Protein AF-A0A842QWA2-F1 (afdb_monomer_lite)

Secondary structure (DSSP, 8-state):
-------HHHHHHHHHHHTS-EEGGGS-HHHHHHHHHHHHTTSEEEEEEESSSS---EEEEEEE--

Radius of gyration: 12.55 Å; chains: 1; bounding box: 39×21×27 Å

pLDDT: mean 90.38, std 9.88, range [42.47, 96.75]

Sequence (66 aa):
MSNVELTPAEQKVYEKVCKGDLMCKQLTSRESGAVPSLVRKGMVEIYKRKVSPSKGKKFKFLRLKT

Foldseek 3Di:
DDPDDDDPLLVVLLVVQVVHKAFLVVDDPSSNVNVVVCVVV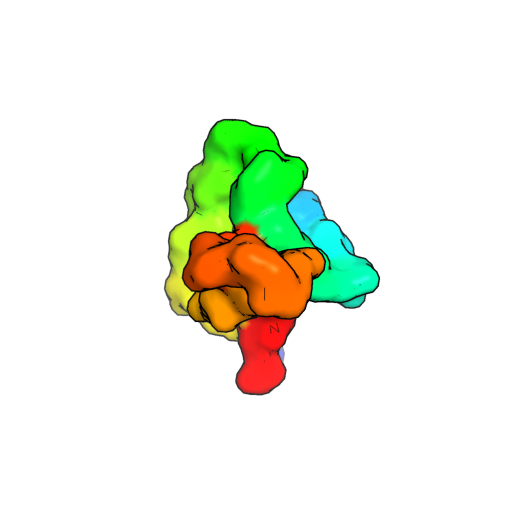QQKDWDWDDPDPPDPDTTIIIHGRD

Structure (mmCIF, N/CA/C/O backbone):
data_AF-A0A842QWA2-F1
#
_entry.id   AF-A0A842QWA2-F1
#
loop_
_atom_site.group_PDB
_atom_site.id
_atom_site.type_symbol
_atom_site.label_atom_id
_atom_site.label_alt_id
_atom_site.label_comp_id
_atom_site.label_asym_id
_atom_site.label_entity_id
_atom_site.label_seq_id
_atom_site.pdbx_PDB_ins_code
_atom_site.Cartn_x
_atom_site.Cartn_y
_atom_site.Cartn_z
_atom_site.occupancy
_atom_site.B_iso_or_equiv
_atom_site.auth_seq_id
_atom_site.auth_comp_id
_atom_site.auth_asym_id
_atom_site.auth_atom_id
_atom_site.pdbx_PDB_model_num
ATOM 1 N N . MET A 1 1 ? -23.145 -2.368 -0.727 1.00 42.47 1 MET A N 1
ATOM 2 C CA . MET A 1 1 ? -21.681 -2.187 -0.805 1.00 42.47 1 MET A CA 1
ATOM 3 C C . MET A 1 1 ? -21.189 -1.966 0.612 1.00 42.47 1 MET A C 1
ATOM 5 O O . MET A 1 1 ? -21.658 -1.040 1.254 1.00 42.47 1 MET A O 1
ATOM 9 N N . SER A 1 2 ? -20.385 -2.874 1.156 1.00 50.28 2 SER A N 1
ATOM 10 C CA . SER A 1 2 ? -19.858 -2.758 2.520 1.00 50.28 2 SER A CA 1
ATOM 11 C C . SER A 1 2 ? -18.982 -1.507 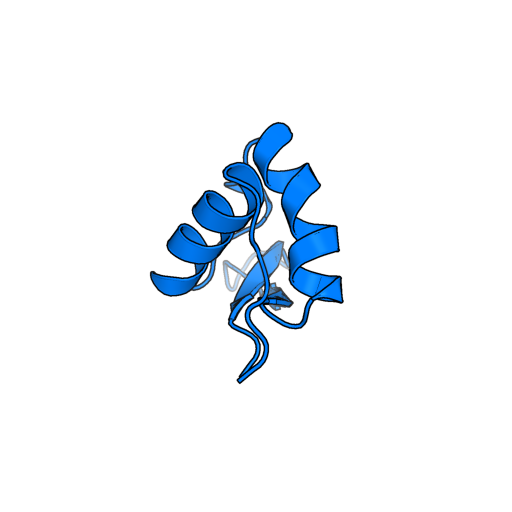2.633 1.00 50.28 2 SER A C 1
ATOM 13 O O . SER A 1 2 ? -17.980 -1.410 1.928 1.00 50.28 2 SER A O 1
ATOM 15 N N . ASN A 1 3 ? -19.363 -0.564 3.502 1.00 61.00 3 ASN A N 1
ATOM 16 C CA . ASN A 1 3 ? -18.526 0.569 3.905 1.00 61.00 3 ASN A CA 1
ATOM 17 C C . ASN A 1 3 ? -17.318 0.022 4.667 1.00 61.00 3 ASN A C 1
ATOM 19 O O . ASN A 1 3 ? -17.355 -0.165 5.880 1.00 61.00 3 ASN A O 1
ATOM 23 N N . VAL A 1 4 ? -16.260 -0.322 3.940 1.00 74.50 4 VAL A N 1
ATOM 24 C CA . VAL A 1 4 ? -15.006 -0.741 4.554 1.00 74.50 4 VAL A CA 1
ATOM 25 C C . VAL A 1 4 ? -14.271 0.519 4.978 1.00 74.50 4 VAL A C 1
ATOM 27 O O . VAL A 1 4 ? -13.703 1.223 4.147 1.00 74.50 4 VAL A O 1
ATOM 30 N N . GLU A 1 5 ? -14.281 0.802 6.276 1.00 86.75 5 GLU A N 1
ATOM 31 C CA . GLU A 1 5 ? -13.491 1.898 6.826 1.00 86.75 5 GLU A CA 1
ATOM 32 C C . GLU A 1 5 ? -11.996 1.599 6.657 1.00 86.75 5 GLU A C 1
ATOM 34 O O . GLU A 1 5 ? -11.483 0.540 7.053 1.00 86.75 5 GLU A O 1
ATOM 39 N N . LEU A 1 6 ? -11.288 2.531 6.020 1.00 91.00 6 LEU A N 1
ATOM 40 C CA . LEU A 1 6 ? -9.844 2.484 5.844 1.00 91.00 6 LEU A CA 1
ATOM 41 C C . LEU A 1 6 ? -9.196 3.474 6.807 1.00 91.00 6 LEU A C 1
ATOM 43 O O . LEU A 1 6 ? -9.576 4.638 6.891 1.00 91.00 6 LEU A O 1
ATOM 47 N N . THR A 1 7 ? -8.172 3.017 7.518 1.00 93.31 7 THR A N 1
ATOM 48 C CA . THR A 1 7 ? -7.296 3.916 8.274 1.00 93.31 7 THR A CA 1
ATOM 49 C C . THR A 1 7 ? -6.544 4.849 7.315 1.00 93.31 7 THR A C 1
ATOM 51 O O . THR A 1 7 ? -6.343 4.495 6.151 1.00 93.31 7 THR A O 1
ATOM 54 N N . PRO A 1 8 ? -6.008 5.994 7.777 1.00 93.06 8 PRO A N 1
ATOM 55 C CA . PRO A 1 8 ? -5.254 6.903 6.907 1.00 93.06 8 PRO A CA 1
ATOM 56 C C . PRO A 1 8 ? -4.073 6.239 6.177 1.00 93.06 8 PRO A C 1
ATOM 58 O O . PRO A 1 8 ? -3.745 6.600 5.048 1.00 93.06 8 PRO A O 1
ATOM 61 N N . ALA A 1 9 ? -3.432 5.244 6.801 1.00 92.31 9 ALA A N 1
ATOM 62 C CA . ALA A 1 9 ? -2.344 4.491 6.179 1.00 92.31 9 ALA A CA 1
ATOM 63 C C . ALA A 1 9 ? -2.851 3.527 5.095 1.00 92.31 9 ALA A C 1
ATOM 65 O O . ALA A 1 9 ? -2.254 3.447 4.022 1.00 92.31 9 ALA A O 1
ATOM 66 N N . GLU A 1 10 ? -3.952 2.820 5.359 1.00 94.00 10 GLU A N 1
ATOM 67 C CA . GLU A 1 10 ? -4.606 1.955 4.374 1.00 94.00 10 GLU A CA 1
ATOM 68 C C . GLU A 1 10 ? -5.119 2.764 3.184 1.00 94.00 10 GLU A C 1
ATOM 70 O O . GLU A 1 10 ? -4.825 2.404 2.048 1.00 94.00 10 GLU A O 1
ATOM 75 N N . GLN A 1 11 ? -5.795 3.885 3.442 1.00 94.88 11 GLN A N 1
ATOM 76 C CA . GLN A 1 11 ? -6.300 4.803 2.426 1.00 94.88 11 GLN A CA 1
ATOM 77 C C . GLN A 1 11 ? -5.168 5.278 1.510 1.00 94.88 11 GLN A C 1
ATOM 79 O O . GLN A 1 11 ? -5.245 5.143 0.292 1.00 94.88 11 GLN A O 1
ATOM 84 N N . LYS A 1 12 ? -4.053 5.731 2.095 1.00 94.56 12 LYS A N 1
ATOM 85 C CA . LYS A 1 12 ? -2.886 6.190 1.335 1.00 94.56 12 LYS A CA 1
ATOM 86 C C . LYS A 1 12 ? -2.277 5.092 0.459 1.00 94.56 12 LYS A C 1
ATOM 88 O O . LYS A 1 12 ? -1.864 5.361 -0.667 1.00 94.56 12 LYS A O 1
ATOM 93 N N . VAL A 1 13 ? -2.171 3.861 0.964 1.00 95.31 13 VAL A N 1
ATOM 94 C CA . VAL A 1 13 ? -1.660 2.733 0.167 1.00 95.31 13 VAL A CA 1
ATOM 95 C C . VAL A 1 13 ? -2.642 2.368 -0.940 1.00 95.31 13 VAL A C 1
ATOM 97 O O . VAL A 1 13 ? -2.216 2.181 -2.077 1.00 95.31 13 VAL A O 1
ATOM 100 N N . TYR A 1 14 ? -3.934 2.314 -0.629 1.00 94.69 14 TYR A N 1
ATOM 101 C CA . TYR A 1 14 ? -4.989 2.018 -1.589 1.00 94.69 14 TYR A CA 1
ATOM 102 C C . TYR A 1 14 ? -4.999 3.030 -2.741 1.00 94.69 14 TYR A C 1
ATOM 104 O O . TYR A 1 14 ? -4.925 2.634 -3.899 1.00 94.69 14 TYR A O 1
ATOM 112 N N . GLU A 1 15 ? -4.931 4.329 -2.445 1.00 94.75 15 GLU A N 1
ATOM 113 C CA . GLU A 1 15 ? -4.843 5.391 -3.455 1.00 94.75 15 GLU A CA 1
ATOM 114 C C . GLU A 1 15 ? -3.615 5.265 -4.363 1.00 94.75 15 GLU A C 1
ATOM 116 O O . GLU A 1 15 ? -3.705 5.528 -5.563 1.00 94.75 15 GLU A O 1
ATOM 121 N N . LYS A 1 16 ? -2.458 4.850 -3.825 1.00 95.38 16 LYS A N 1
ATOM 122 C CA . LYS A 1 16 ? -1.275 4.575 -4.656 1.00 95.38 16 LYS A CA 1
ATOM 123 C C . LYS A 1 16 ? -1.523 3.406 -5.611 1.00 95.38 16 LYS A C 1
ATOM 125 O O . LYS A 1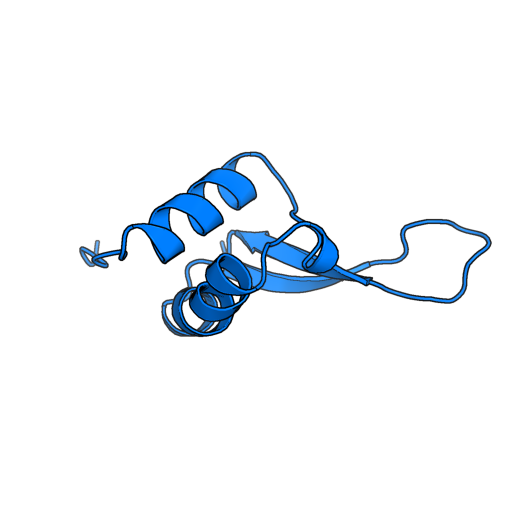 16 ? -1.109 3.492 -6.760 1.00 95.38 16 LYS A O 1
ATOM 130 N N . VAL A 1 17 ? -2.188 2.348 -5.145 1.00 95.38 17 VAL A N 1
ATOM 131 C CA . VAL A 1 17 ? -2.511 1.160 -5.954 1.00 95.38 17 VAL A CA 1
ATOM 132 C C . VAL A 1 17 ? -3.596 1.463 -6.998 1.00 95.38 17 VAL A C 1
ATOM 134 O O . VAL A 1 17 ? -3.528 0.948 -8.109 1.00 95.38 17 VAL A O 1
ATOM 137 N N . CYS A 1 18 ? -4.544 2.361 -6.706 1.00 93.81 18 CYS A N 1
ATOM 138 C CA . CYS A 1 18 ? -5.530 2.839 -7.685 1.00 93.81 18 CYS A CA 1
ATOM 139 C C . CYS A 1 18 ? -4.893 3.555 -8.884 1.00 93.81 18 CYS A C 1
ATOM 141 O O . CYS A 1 18 ? -5.467 3.564 -9.968 1.00 93.81 18 CYS A O 1
ATOM 143 N N . LYS A 1 19 ? -3.704 4.148 -8.710 1.00 94.75 19 LYS A N 1
ATOM 144 C CA . LYS A 1 19 ? -2.945 4.778 -9.804 1.00 94.75 19 LYS A CA 1
ATOM 145 C C . LYS A 1 19 ? -2.173 3.765 -10.657 1.00 94.75 19 LYS A C 1
ATOM 147 O O . LYS A 1 19 ? -1.644 4.140 -11.699 1.00 94.75 19 LYS A O 1
ATOM 152 N N . GLY A 1 20 ? -2.083 2.509 -10.219 1.00 93.25 20 GLY A N 1
ATOM 153 C CA . GLY A 1 20 ? -1.405 1.425 -10.921 1.00 93.25 20 GLY A CA 1
ATOM 154 C C . GLY A 1 20 ? -0.667 0.470 -9.983 1.00 93.25 20 GLY A C 1
ATOM 155 O O . GLY A 1 20 ? -0.601 0.664 -8.768 1.00 93.25 20 GLY A O 1
ATOM 156 N N 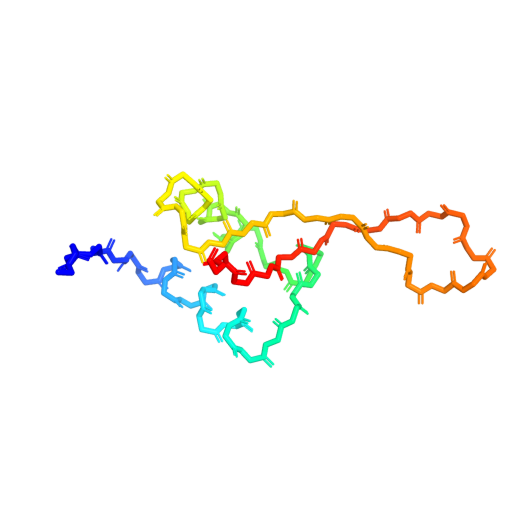. ASP A 1 21 ? -0.072 -0.569 -10.569 1.00 93.69 21 ASP A N 1
ATOM 157 C CA . ASP A 1 21 ? 0.644 -1.594 -9.811 1.00 93.69 21 ASP A CA 1
ATOM 158 C C . ASP A 1 21 ? 1.813 -1.010 -9.009 1.00 93.69 21 ASP A C 1
ATOM 160 O O . ASP A 1 21 ? 2.770 -0.464 -9.566 1.00 93.69 21 ASP A O 1
ATOM 164 N N . LEU A 1 22 ? 1.793 -1.221 -7.697 1.00 95.25 22 LEU A N 1
ATOM 165 C CA . LEU A 1 22 ? 2.783 -0.665 -6.783 1.00 95.25 22 LEU A CA 1
ATOM 166 C C . LEU A 1 22 ? 3.772 -1.740 -6.340 1.00 95.25 22 LEU A C 1
ATOM 168 O O . LEU A 1 22 ? 3.383 -2.757 -5.765 1.00 95.25 22 LEU A O 1
ATOM 172 N N . MET A 1 23 ? 5.073 -1.534 -6.554 1.00 95.38 23 MET A N 1
ATOM 173 C CA . MET A 1 23 ? 6.069 -2.474 -6.043 1.00 95.38 23 MET A CA 1
ATOM 174 C C . MET A 1 23 ? 6.134 -2.364 -4.518 1.00 95.38 23 MET A C 1
ATOM 176 O O . MET A 1 23 ? 6.319 -1.272 -3.988 1.00 95.38 23 MET A O 1
ATOM 180 N N . CYS A 1 24 ? 6.100 -3.486 -3.792 1.00 93.00 24 CYS A N 1
ATOM 181 C CA . CYS A 1 24 ? 6.132 -3.453 -2.321 1.00 93.00 24 CYS A CA 1
ATOM 182 C C . CYS A 1 24 ? 7.381 -2.749 -1.758 1.00 93.00 24 CYS A C 1
ATOM 184 O O . CYS A 1 24 ? 7.345 -2.239 -0.648 1.00 93.00 24 CYS A O 1
ATOM 186 N N . LYS A 1 25 ? 8.482 -2.692 -2.521 1.00 91.31 25 LYS A N 1
ATOM 187 C CA . LYS A 1 25 ? 9.706 -1.966 -2.141 1.00 91.31 25 LYS A CA 1
ATOM 188 C C . LYS A 1 25 ? 9.571 -0.439 -2.159 1.00 91.31 25 LYS A C 1
ATOM 190 O O . LYS A 1 25 ? 10.422 0.228 -1.589 1.00 91.31 25 LYS A O 1
ATOM 195 N N . GLN A 1 26 ? 8.564 0.103 -2.841 1.00 92.75 26 GLN A N 1
ATOM 196 C CA . GLN A 1 26 ? 8.301 1.546 -2.898 1.00 92.75 26 GLN A CA 1
ATOM 197 C C . GLN A 1 26 ? 7.496 2.035 -1.687 1.00 92.75 26 GLN A C 1
ATOM 199 O O . GLN A 1 26 ? 7.294 3.237 -1.527 1.00 92.75 26 GLN A O 1
ATOM 204 N N . LEU A 1 27 ? 7.011 1.116 -0.851 1.00 93.62 27 LEU A N 1
ATOM 205 C CA . LEU A 1 27 ? 6.314 1.450 0.378 1.00 93.62 27 LEU A CA 1
ATOM 206 C C . LEU A 1 27 ? 7.308 1.745 1.494 1.00 93.62 27 LEU A C 1
ATOM 208 O O . LEU A 1 27 ? 8.306 1.047 1.669 1.00 93.62 27 LEU A O 1
ATOM 212 N N . THR A 1 28 ? 6.983 2.745 2.304 1.00 93.62 28 THR A N 1
ATOM 213 C CA . THR A 1 28 ? 7.663 2.942 3.590 1.00 93.62 28 THR A CA 1
ATOM 214 C C . THR A 1 28 ? 7.323 1.802 4.561 1.00 93.62 28 THR A C 1
ATOM 216 O O . THR A 1 28 ? 6.334 1.086 4.375 1.00 93.62 28 THR A O 1
ATOM 219 N N . SER A 1 29 ? 8.092 1.639 5.643 1.00 90.12 29 SER A N 1
ATOM 220 C CA . SER A 1 29 ? 7.799 0.630 6.677 1.00 90.12 29 SER A CA 1
ATOM 221 C C . SER A 1 29 ? 6.397 0.804 7.276 1.00 90.12 29 SER A C 1
ATOM 223 O O . SER A 1 29 ? 5.683 -0.176 7.480 1.00 90.12 29 SER A O 1
ATOM 225 N N . ARG A 1 30 ? 5.963 2.057 7.479 1.00 88.69 30 ARG A N 1
ATOM 226 C CA . ARG A 1 30 ? 4.624 2.390 7.991 1.00 88.69 30 ARG A CA 1
ATOM 227 C C . ARG A 1 30 ? 3.518 1.982 7.018 1.00 88.69 30 ARG A C 1
ATOM 229 O O . ARG A 1 30 ? 2.522 1.401 7.428 1.00 88.69 30 ARG A O 1
ATOM 236 N N . GLU A 1 31 ? 3.703 2.252 5.730 1.00 93.00 31 GLU A N 1
ATOM 237 C CA . GLU A 1 31 ? 2.743 1.867 4.689 1.00 93.00 31 GLU A CA 1
ATOM 238 C C . GLU A 1 31 ? 2.707 0.347 4.476 1.00 93.00 31 GLU A C 1
ATOM 240 O O . GLU A 1 31 ? 1.644 -0.233 4.272 1.00 93.00 31 GLU A O 1
ATOM 245 N N . SER A 1 32 ? 3.855 -0.323 4.598 1.00 93.00 32 SER A N 1
ATOM 246 C CA . SER A 1 32 ? 3.947 -1.783 4.502 1.00 93.00 32 SER A CA 1
ATOM 247 C C . SER A 1 32 ? 3.111 -2.487 5.575 1.00 93.00 32 SER A C 1
ATOM 249 O O . SER A 1 32 ? 2.545 -3.543 5.302 1.00 93.00 32 SER A O 1
ATOM 251 N N . GLY A 1 33 ? 2.965 -1.887 6.762 1.00 93.94 33 GLY A N 1
ATOM 252 C CA . GLY A 1 33 ? 2.095 -2.398 7.826 1.00 93.94 33 GLY A CA 1
ATOM 253 C C . GLY A 1 33 ? 0.600 -2.391 7.476 1.00 93.94 33 GLY A C 1
ATOM 254 O O . GLY A 1 33 ? -0.148 -3.217 7.993 1.00 93.94 33 GLY A O 1
ATOM 255 N N . ALA A 1 34 ? 0.161 -1.520 6.561 1.00 94.44 34 ALA A N 1
ATOM 256 C CA . ALA A 1 34 ? -1.233 -1.456 6.114 1.00 94.44 34 ALA A CA 1
ATOM 257 C C . ALA A 1 34 ? -1.581 -2.539 5.075 1.00 94.44 34 ALA A C 1
ATOM 259 O O . ALA A 1 34 ? -2.741 -2.932 4.938 1.00 94.44 34 ALA A O 1
ATOM 260 N N . VAL A 1 35 ? -0.578 -3.066 4.365 1.00 95.00 35 VAL A N 1
ATOM 261 C CA . VAL A 1 35 ? -0.770 -4.022 3.265 1.00 95.00 35 VAL A CA 1
ATOM 262 C C . VAL A 1 35 ? -1.495 -5.302 3.699 1.00 95.00 35 VAL A C 1
ATOM 264 O O . VAL A 1 35 ? -2.475 -5.656 3.043 1.00 95.00 35 VAL A O 1
ATOM 267 N N . PRO A 1 36 ? -1.102 -6.006 4.784 1.00 95.31 36 PRO A N 1
ATOM 268 C CA . PRO A 1 36 ? -1.802 -7.221 5.198 1.00 95.31 36 PRO A CA 1
ATOM 269 C C . PRO A 1 36 ? -3.283 -6.980 5.501 1.00 95.31 36 PRO A C 1
ATOM 271 O O . PRO A 1 36 ? -4.111 -7.845 5.228 1.00 95.31 36 PRO A O 1
ATOM 274 N N . SER A 1 37 ? -3.622 -5.808 6.046 1.00 94.69 37 SER A N 1
ATOM 275 C CA . SER A 1 37 ? -5.005 -5.444 6.350 1.00 94.69 37 SER A CA 1
ATOM 276 C C . SER A 1 37 ? -5.823 -5.216 5.078 1.00 94.69 37 SER A C 1
ATOM 278 O O . SER A 1 37 ? -6.886 -5.813 4.930 1.00 94.69 37 SER A O 1
ATOM 280 N N . LEU A 1 38 ? -5.288 -4.465 4.108 1.00 94.69 38 LEU A N 1
ATOM 281 C CA . LEU A 1 38 ? -5.928 -4.267 2.800 1.00 94.69 38 LEU A CA 1
ATOM 282 C C . LEU A 1 38 ? -6.150 -5.583 2.042 1.00 94.69 38 LEU A C 1
ATOM 284 O O . LEU A 1 38 ? -7.198 -5.769 1.425 1.00 94.69 38 LEU A O 1
ATOM 288 N N . VAL A 1 39 ? -5.190 -6.511 2.115 1.00 95.19 39 VAL A N 1
ATOM 289 C CA . VAL A 1 39 ? -5.322 -7.843 1.506 1.00 95.19 39 VAL A CA 1
ATOM 290 C C . VAL A 1 39 ? -6.429 -8.653 2.185 1.00 95.19 39 VAL A C 1
ATOM 292 O O . VAL A 1 39 ? -7.257 -9.244 1.496 1.00 95.19 39 VAL A O 1
ATOM 295 N N . ARG A 1 40 ? -6.495 -8.653 3.526 1.00 94.62 40 ARG A N 1
ATOM 296 C CA . ARG A 1 40 ? -7.575 -9.329 4.276 1.00 94.62 40 ARG A CA 1
ATOM 297 C C . ARG A 1 40 ? -8.951 -8.732 3.992 1.00 94.62 40 ARG A C 1
ATOM 299 O O . ARG A 1 40 ? -9.916 -9.478 3.895 1.00 94.62 40 ARG A O 1
ATOM 306 N N . LYS A 1 41 ? -9.028 -7.409 3.821 1.00 93.12 41 LYS A N 1
ATOM 307 C CA . LYS A 1 41 ? -10.245 -6.683 3.419 1.00 93.12 41 LYS A CA 1
ATOM 308 C C . LYS A 1 41 ? -10.649 -6.949 1.961 1.00 93.12 41 LYS A C 1
ATOM 310 O O . LYS A 1 41 ? -11.704 -6.495 1.542 1.00 93.12 41 LYS A O 1
ATOM 315 N N . GLY A 1 42 ? -9.822 -7.655 1.185 1.00 93.88 42 GLY A N 1
ATOM 316 C CA . GLY A 1 42 ? -10.099 -7.968 -0.215 1.00 93.88 42 GLY A CA 1
ATOM 317 C C . GLY A 1 42 ? -9.982 -6.773 -1.160 1.00 93.88 42 GLY A C 1
ATOM 318 O O . GLY A 1 42 ? -10.464 -6.863 -2.277 1.00 93.88 42 GLY A O 1
ATOM 319 N N . MET A 1 43 ? -9.340 -5.681 -0.737 1.00 93.88 43 MET A N 1
ATOM 320 C CA . MET A 1 43 ? -9.189 -4.457 -1.538 1.00 93.88 43 MET A CA 1
ATOM 321 C C . MET A 1 43 ? -8.054 -4.563 -2.556 1.00 93.88 43 MET A C 1
ATOM 323 O O . MET A 1 43 ? -8.099 -4.007 -3.652 1.00 93.88 43 MET A O 1
ATOM 327 N N . VAL A 1 44 ? -6.990 -5.260 -2.165 1.00 95.38 44 VAL A N 1
ATOM 328 C CA . VAL A 1 44 ? -5.782 -5.425 -2.971 1.00 95.38 44 VAL A CA 1
ATOM 329 C C . VAL A 1 44 ? -5.302 -6.861 -2.886 1.00 95.38 44 VAL A C 1
ATOM 331 O O . VAL A 1 44 ? -5.611 -7.591 -1.943 1.00 95.38 44 VAL A O 1
ATOM 334 N N . GLU A 1 45 ? -4.477 -7.254 -3.841 1.00 96.38 45 GLU A N 1
ATOM 335 C CA . GLU A 1 45 ? -3.774 -8.526 -3.808 1.00 96.38 45 GLU A CA 1
ATOM 336 C C . GLU A 1 45 ? -2.288 -8.361 -4.118 1.00 96.38 45 GLU A C 1
ATOM 338 O O . GLU A 1 45 ? -1.854 -7.391 -4.745 1.00 96.38 45 GLU A O 1
ATOM 343 N N . ILE A 1 46 ? -1.494 -9.324 -3.643 1.00 96.56 46 ILE A N 1
ATOM 344 C CA . ILE A 1 46 ? -0.049 -9.367 -3.864 1.00 96.56 46 ILE A CA 1
ATOM 345 C C . ILE A 1 46 ? 0.251 -10.398 -4.939 1.00 96.56 46 ILE A C 1
ATOM 347 O O . ILE A 1 46 ? -0.094 -11.569 -4.802 1.00 96.56 46 ILE A O 1
ATOM 351 N N . TYR A 1 47 ? 1.012 -9.995 -5.948 1.00 95.44 47 TYR A N 1
ATOM 352 C CA . TYR A 1 47 ? 1.501 -10.896 -6.983 1.00 95.44 47 TYR A CA 1
ATOM 353 C C . TYR A 1 47 ? 3.000 -10.687 -7.235 1.00 95.44 47 TYR A C 1
ATOM 355 O O . TYR A 1 47 ? 3.625 -9.771 -6.695 1.00 95.44 47 TYR A O 1
ATOM 363 N N . LYS A 1 48 ? 3.625 -11.587 -8.005 1.00 94.50 48 LYS A N 1
ATOM 364 C CA . LYS A 1 48 ? 5.064 -11.537 -8.312 1.00 94.50 48 LYS A CA 1
ATOM 365 C C . LYS A 1 48 ? 5.300 -11.337 -9.808 1.00 94.50 48 LYS A C 1
ATOM 367 O O . LYS A 1 48 ? 4.862 -12.160 -10.604 1.00 94.50 48 LYS A O 1
ATOM 372 N N . ARG A 1 49 ? 6.082 -10.318 -10.182 1.00 92.88 49 ARG A N 1
ATOM 373 C CA . ARG A 1 49 ? 6.423 -9.991 -11.582 1.00 92.88 49 ARG A CA 1
ATOM 374 C C . ARG A 1 49 ? 7.933 -9.848 -11.781 1.00 92.88 49 ARG A C 1
ATOM 376 O O . ARG A 1 49 ? 8.642 -9.406 -10.872 1.00 92.88 49 ARG A O 1
ATOM 383 N N . LYS A 1 50 ? 8.440 -10.225 -12.962 1.00 92.06 50 LYS A N 1
ATOM 384 C CA . LYS A 1 50 ? 9.805 -9.878 -13.396 1.00 92.06 50 LYS A CA 1
ATOM 385 C C . LYS A 1 50 ? 9.827 -8.418 -13.847 1.00 92.06 50 LYS A C 1
ATOM 387 O O . LYS A 1 50 ? 8.946 -7.991 -14.576 1.00 92.06 50 LYS A O 1
ATOM 392 N N . VAL A 1 51 ? 10.835 -7.668 -13.422 1.00 87.62 51 VAL A N 1
ATOM 393 C CA . VAL A 1 51 ? 10.993 -6.245 -13.793 1.00 87.62 51 VAL A CA 1
ATOM 394 C C . VAL A 1 51 ? 12.007 -6.026 -14.909 1.00 87.62 51 VAL A C 1
ATOM 396 O O . VAL A 1 51 ? 12.132 -4.925 -15.422 1.00 87.62 51 VAL A O 1
ATOM 399 N N . SER A 1 52 ? 12.759 -7.066 -15.264 1.00 86.94 52 SER A N 1
ATOM 400 C CA . SER A 1 52 ? 13.731 -7.046 -16.348 1.00 86.94 52 SER A CA 1
ATOM 401 C C . SER A 1 52 ? 13.821 -8.449 -16.955 1.00 86.94 52 SER A C 1
ATOM 403 O O . SER A 1 52 ? 13.772 -9.423 -16.194 1.00 86.94 52 SER A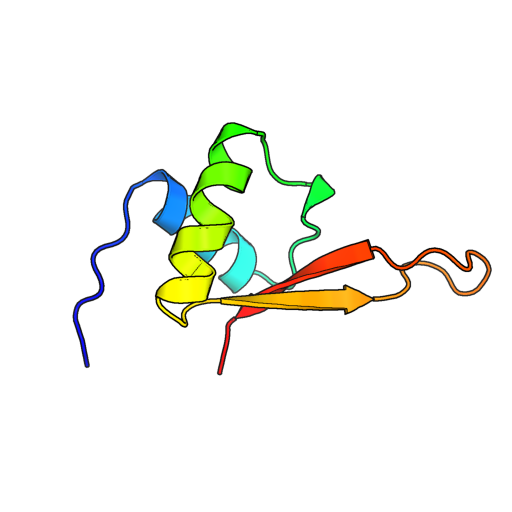 O 1
ATOM 405 N N . PRO A 1 53 ? 13.960 -8.578 -18.287 1.00 81.44 53 PRO A N 1
ATOM 406 C CA . PRO A 1 53 ? 14.102 -9.873 -18.952 1.00 81.44 53 PRO A CA 1
ATOM 407 C C . PRO A 1 53 ? 15.353 -10.643 -18.509 1.00 81.44 53 PRO A C 1
ATOM 409 O O . PRO A 1 53 ? 15.301 -11.862 -18.360 1.00 81.44 53 PRO A O 1
ATOM 412 N N . SER A 1 54 ? 16.454 -9.932 -18.242 1.00 82.69 54 SER A N 1
ATOM 413 C CA . SER A 1 54 ? 17.763 -10.517 -17.921 1.00 82.69 54 SER A CA 1
ATOM 414 C C . SER A 1 54 ? 17.941 -10.869 -16.444 1.00 82.69 54 SER A C 1
ATOM 416 O O . SER A 1 54 ? 18.797 -11.679 -16.096 1.00 82.69 54 SER A O 1
ATOM 418 N N . LYS A 1 55 ? 17.126 -10.302 -15.543 1.00 75.94 55 LYS A N 1
ATOM 419 C CA . LYS A 1 55 ? 17.179 -10.626 -14.110 1.00 75.94 55 LYS A CA 1
ATOM 420 C C . LYS A 1 55 ? 16.176 -11.730 -13.778 1.00 75.94 55 LYS A C 1
ATOM 422 O O . LYS A 1 55 ? 14.966 -11.542 -13.863 1.00 75.94 55 LYS A O 1
ATOM 427 N N . GLY A 1 56 ? 16.673 -12.868 -13.284 1.00 82.69 56 GLY A N 1
ATOM 428 C CA . GLY A 1 56 ? 15.832 -13.985 -12.823 1.00 82.69 56 GLY A CA 1
ATOM 429 C C . GLY A 1 56 ? 14.947 -13.661 -11.607 1.00 82.69 56 GLY A C 1
ATOM 430 O O . GLY A 1 56 ? 13.990 -14.379 -11.316 1.00 82.69 56 GLY A O 1
ATOM 431 N N . LYS A 1 57 ? 15.228 -12.557 -10.901 1.00 89.50 57 LYS A N 1
ATOM 432 C CA . LYS A 1 57 ? 14.533 -12.164 -9.671 1.00 89.50 57 LYS A CA 1
ATOM 433 C C . LYS A 1 57 ? 13.145 -11.582 -9.954 1.00 89.50 57 LYS A C 1
ATOM 435 O O . LYS A 1 57 ? 13.005 -10.564 -10.631 1.00 89.50 57 LYS A O 1
ATOM 440 N N . LYS A 1 58 ? 12.119 -12.190 -9.353 1.00 92.00 58 LYS A N 1
ATOM 441 C CA . LYS A 1 58 ? 10.754 -11.644 -9.302 1.00 92.00 58 LYS A CA 1
ATOM 442 C C . LYS A 1 58 ? 10.593 -10.722 -8.089 1.00 92.00 58 LYS A C 1
ATOM 444 O O . LYS A 1 58 ? 11.108 -11.019 -7.010 1.00 92.00 58 LYS A O 1
ATOM 449 N N . PHE A 1 59 ? 9.845 -9.637 -8.253 1.00 93.69 59 PHE A N 1
ATOM 450 C CA . PHE A 1 59 ? 9.497 -8.700 -7.182 1.00 93.69 59 PHE A CA 1
ATOM 451 C C . PHE A 1 59 ? 8.014 -8.800 -6.849 1.00 93.69 59 PHE A C 1
ATOM 453 O O . PHE A 1 59 ? 7.216 -9.180 -7.704 1.00 93.69 59 PHE A O 1
ATOM 460 N N . LYS A 1 60 ? 7.664 -8.483 -5.599 1.00 95.12 60 LYS A N 1
ATOM 461 C CA . LYS A 1 60 ? 6.273 -8.421 -5.147 1.00 95.12 60 LYS A CA 1
ATOM 462 C C . LYS A 1 60 ? 5.666 -7.070 -5.527 1.00 95.12 60 LYS A C 1
ATOM 464 O O . LYS A 1 60 ? 6.297 -6.034 -5.303 1.00 95.12 60 LYS A O 1
ATOM 469 N N . PHE A 1 61 ? 4.463 -7.118 -6.073 1.00 96.62 61 PHE A N 1
ATOM 470 C CA . PHE A 1 61 ? 3.655 -5.972 -6.460 1.00 96.62 61 PHE A CA 1
ATOM 471 C C . PHE A 1 61 ? 2.268 -6.085 -5.838 1.00 96.62 61 PHE A C 1
ATOM 473 O O . PHE A 1 61 ? 1.793 -7.191 -5.581 1.00 96.62 61 PHE A O 1
ATOM 480 N N . LEU A 1 62 ? 1.653 -4.933 -5.608 1.00 96.75 62 LEU A N 1
ATOM 481 C CA . LEU A 1 62 ? 0.271 -4.768 -5.191 1.00 96.75 62 LEU A CA 1
ATOM 482 C C . LEU A 1 62 ? -0.551 -4.301 -6.383 1.00 96.75 62 LEU A C 1
ATOM 484 O O . LEU A 1 62 ? -0.109 -3.408 -7.105 1.00 96.75 62 LEU A O 1
ATOM 488 N N . ARG A 1 63 ? -1.739 -4.875 -6.546 1.00 96.38 63 ARG A N 1
ATOM 489 C CA . ARG A 1 63 ? -2.762 -4.415 -7.492 1.00 96.38 63 ARG A CA 1
ATOM 490 C C . ARG A 1 63 ? -4.133 -4.444 -6.832 1.00 96.38 63 ARG A C 1
ATOM 492 O O . ARG A 1 63 ? -4.304 -5.127 -5.819 1.00 96.38 63 ARG A O 1
ATOM 499 N N . LEU A 1 64 ? -5.088 -3.712 -7.397 1.00 95.81 64 LEU A N 1
ATOM 500 C CA . LEU A 1 64 ? -6.479 -3.797 -6.966 1.00 95.81 64 LEU A CA 1
ATOM 501 C C . LEU A 1 64 ? -6.993 -5.217 -7.186 1.00 95.81 64 LEU A C 1
ATOM 503 O O . LEU A 1 64 ? -6.697 -5.839 -8.207 1.00 95.81 64 LEU A O 1
ATOM 507 N N . LYS A 1 65 ? -7.740 -5.723 -6.209 1.00 91.81 65 LYS A N 1
ATOM 508 C CA . LYS A 1 65 ? -8.432 -6.996 -6.345 1.00 91.81 65 LYS A CA 1
ATOM 509 C C . LYS A 1 65 ? -9.799 -6.699 -6.958 1.00 91.81 65 LYS A C 1
ATOM 511 O O . LYS A 1 65 ? -10.606 -6.017 -6.333 1.00 91.81 65 LYS A O 1
ATOM 516 N N . THR A 1 66 ? -9.982 -7.109 -8.210 1.00 79.06 66 THR A N 1
ATOM 517 C CA . THR A 1 66 ? -11.268 -7.035 -8.924 1.00 79.06 66 THR A CA 1
ATOM 518 C C . THR A 1 66 ? -12.169 -8.186 -8.504 1.00 79.06 66 THR A C 1
ATOM 520 O O . THR A 1 66 ? -11.620 -9.271 -8.198 1.00 79.06 66 THR A O 1
#

=== Feature glossary ===
Reading guide. The protein is described through the following features:

Foldseek 3Di. A 3Di character summarizes, for each residue, the relative orientation of the Cα frame of its nearest spatial neighbor. Because it encodes fold topology rather than chemistry, 3Di alignments detect remote structural similarity that sequence alignment misses.

Contact-map, Ramachandran, and PAE plots. Plot images: a contact map (which residues are close in 3D, as an N×N binary image), a Ramachandran scatter (backbone torsion angles, revealing secondary-structure composition at a glance), and — for AlphaFold structures — a PAE heatmap (pairwise prediction confidence).

Radius of gyration, Cα contacts, bounding box. Radius of gyration (Rg) is the root-mean-square distance of Cα atoms from their centroid — a single number for overall size and compactness. A globular domain of N residues has Rg ≈ 2.2·N^0.38 Å; an extended or disordered chain has a much larger Rg. The Cα contact count is the number of residue pairs whose Cα atoms are within 8 Å and are more than four positions apart in sequence — a standard proxy for tertiary packing density. The bounding box is the smallest axis-aligned box enclosing all Cα atoms.

Secondary structure (8-state, DSSP). Eight-state secondary structure (DSSP): H is the canonical α-helix, G the tighter 3₁₀-helix, I the wider π-helix; E/B are β-structure, T and S are turns and bends, and '-' is everything else. DSSP derives these from the pattern of main-chain N–H···O=C hydrogen bonds, not from the sequence.

B-factor. B-factor (Debye–Waller factor) reflects atomic displacement in the crystal lattice. It is an experimental observable (units Å²), not a prediction; low values mean the atom is pinned down, high values mean it moves or is heterogeneous across the crystal.

pLDDT. pLDDT is the predicted lDDT-Cα score: AlphaFold's confidence that the local environment of each residue (all inter-atomic distances within 15 Å) is correctly placed. It is a per-residue number between 0 and 100, with higher meaning more reliable.

Nearest PDB structures. Nearest PDB neighbors are the top structural matches found by Foldseek when searching this structure against the entire Protein Data Bank. Each hit reports a TM-score (0 to 1; >0.5 almost always implies the same fold) and an E-value. These are *structural* homologs — they may share no detectable sequence similarity.

Solvent-accessible surface area. Accessible surface area quantifies burial. A residue with SASA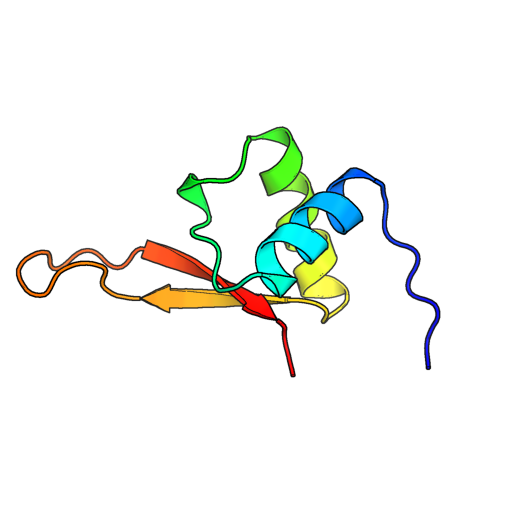 near zero is packed into the hydrophobic core; one with SASA >100 Å² sits on the surface. Computed here via the Shrake–Rupley numerical algorithm with a 1.4 Å probe.

Rendered structure images. Structure images are PyMOL renders from six orthogonal camera directions. Cartoon representation draws helices as coils and strands as arrows; sticks shows the backbone as bonds; surface shows the solvent-excluded envelope. Rainbow coloring maps sequence position to hue (blue→red, N→C); chain coloring assigns a distinct color per polypeptide.

Backbone torsions (φ/ψ). φ (phi) and ψ (psi) are the two rotatable backbone dihedrals per residue: φ is the C(i-1)–N–Cα–C torsion, ψ is the N–Cα–C–N(i+1) torsion, both in degrees on (−180°, 180°]. α-helical residues cluster near (−60°, −45°); β-strand residues near (−120°, +130°). A Ramachandran plot is simply a scatter of (φ, ψ) for every residue.

Predicted aligned error. Predicted Aligned Error (PAE) is an AlphaFold confidence matrix: entry (i, j) is the expected error in the position of residue j, in ångströms, when the prediction is superimposed on the true structure at residue i. Low PAE within a block of residues means that block is internally rigid and well-predicted; high PAE between two blocks means their relative placement is uncertain even if each block individually is confident.

mmCIF coordinates. Structure coordinates are given as an mmCIF _atom_site loop: one row per atom with element, residue name, chain id, sequence number, and x/y/z position in Å. Only the four main-chain atoms per residue are included here; side chains are omitted to keep the record compact.

InterPro / GO / CATH / organism. Database cross-references. InterPro integrates a dozen domain/family signature databases into unified entries with residue-range hits. GO terms attach function/process/location labels with evidence codes. CATH codes position the fold in a four-level structural taxonomy. Organism is the NCBI-taxonomy species name.

Secondary structure (3-state, P-SEA). SS3 is a coarse helix/strand/coil call (letters a/b/c) made by the P-SEA algorithm from inter-Cα distances and dihedrals. It is less detailed than DSSP but needs only Cα positions.

Sequence. Sequence gives the chain of amino acids in standard one-letter code (A=alanine, C=cysteine, …, Y=tyrosine), read N→C. It is the only feature that is directly encoded by the gene; all structural features are derived from the folded form of this sequence.